Protein AF-A0A2M7J6D5-F1 (afdb_monomer)

Radius of gyration: 14.15 Å; Cα contacts (8 Å, |Δi|>4): 115; chains: 1; bounding box: 37×24×36 Å

Mean predicted aligned error: 3.39 Å

Structure (mmCIF, N/CA/C/O backbone):
data_AF-A0A2M7J6D5-F1
#
_entry.id   AF-A0A2M7J6D5-F1
#
loop_
_atom_site.group_PDB
_atom_site.id
_atom_site.type_symbol
_atom_site.label_atom_id
_atom_site.label_alt_id
_atom_site.label_comp_id
_atom_site.label_asym_id
_atom_site.label_entity_id
_ato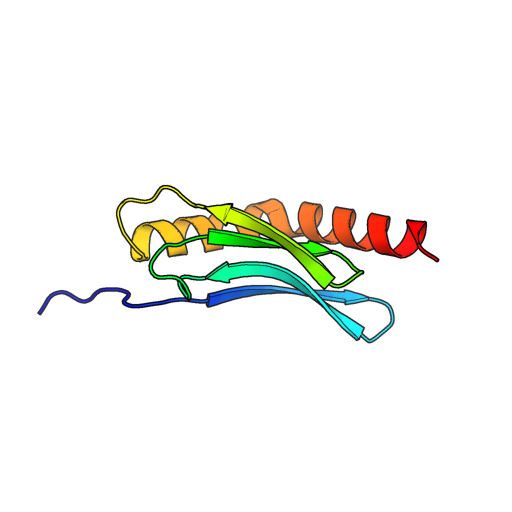m_site.label_seq_id
_atom_site.pdbx_PDB_ins_code
_atom_site.Cartn_x
_atom_site.Cartn_y
_atom_site.Cartn_z
_atom_site.occupancy
_atom_site.B_iso_or_equiv
_atom_site.auth_seq_id
_atom_site.auth_comp_id
_atom_site.auth_asym_id
_atom_site.auth_atom_id
_atom_site.pdbx_PDB_model_num
ATOM 1 N N . MET A 1 1 ? -22.036 15.299 17.193 1.00 55.84 1 MET A N 1
ATOM 2 C CA . MET A 1 1 ? -21.620 14.258 16.230 1.00 55.84 1 MET A CA 1
ATOM 3 C C . MET A 1 1 ? -20.117 14.124 16.330 1.00 55.84 1 MET A C 1
ATOM 5 O O . MET A 1 1 ? -19.456 15.148 16.454 1.00 55.84 1 MET A O 1
ATOM 9 N N . LYS A 1 2 ? -19.596 12.898 16.354 1.00 72.31 2 LYS A N 1
ATOM 10 C CA . LYS A 1 2 ? -18.157 12.639 16.273 1.00 72.31 2 LYS A CA 1
ATOM 11 C C . LYS A 1 2 ? -17.840 12.418 14.791 1.00 72.31 2 LYS A C 1
ATOM 13 O O . LYS A 1 2 ? -18.590 11.702 14.137 1.00 72.31 2 LYS A O 1
ATOM 18 N N . THR A 1 3 ? -16.822 13.085 14.261 1.00 85.25 3 THR A N 1
ATOM 19 C CA . THR A 1 3 ? -16.369 12.858 12.882 1.00 85.25 3 THR A CA 1
ATOM 20 C C . THR A 1 3 ? -15.512 11.602 12.864 1.00 85.25 3 THR A C 1
ATOM 22 O O . THR A 1 3 ? -14.626 11.466 13.706 1.00 85.25 3 THR A O 1
ATOM 25 N N . GLU A 1 4 ? -15.777 10.698 11.928 1.00 91.19 4 GLU A N 1
ATOM 26 C CA . GLU A 1 4 ? -15.040 9.446 11.773 1.00 91.19 4 GLU A CA 1
ATOM 27 C C . GLU A 1 4 ? -14.707 9.194 10.301 1.00 91.19 4 GLU A C 1
ATOM 29 O O . GLU A 1 4 ? -15.442 9.607 9.400 1.00 91.19 4 GLU A O 1
ATOM 34 N N . ILE A 1 5 ? -13.579 8.527 10.062 1.00 94.06 5 ILE A N 1
ATOM 35 C CA . ILE A 1 5 ? -13.215 8.035 8.735 1.00 94.06 5 ILE A CA 1
ATOM 36 C C . ILE A 1 5 ? -13.964 6.723 8.512 1.00 94.06 5 ILE A C 1
ATOM 38 O O . ILE A 1 5 ? -13.733 5.752 9.224 1.00 94.06 5 ILE A O 1
ATOM 42 N N . ILE A 1 6 ? -14.855 6.695 7.521 1.00 94.38 6 ILE A N 1
ATOM 43 C CA . ILE A 1 6 ? -15.667 5.507 7.196 1.00 94.38 6 ILE A CA 1
ATOM 44 C C . ILE A 1 6 ? -15.024 4.605 6.137 1.00 94.38 6 ILE A C 1
ATOM 46 O O . ILE A 1 6 ? -15.378 3.4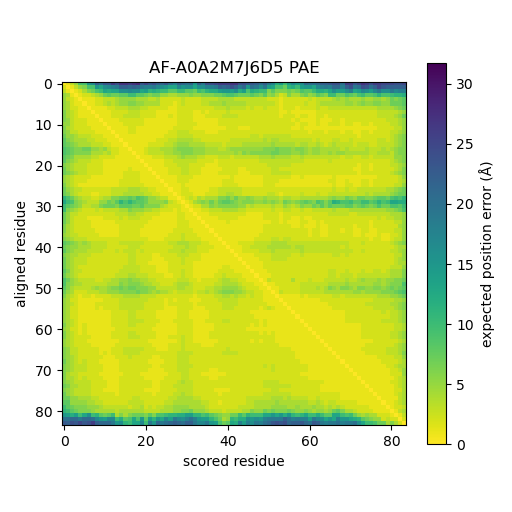37 6.029 1.00 94.38 6 ILE A O 1
ATOM 50 N N . GLN A 1 7 ? -14.104 5.151 5.342 1.00 95.62 7 GLN A N 1
ATOM 51 C CA . GLN A 1 7 ? -13.301 4.441 4.347 1.00 95.62 7 GLN A CA 1
ATOM 52 C C . GLN A 1 7 ? -12.154 5.342 3.885 1.00 95.62 7 GLN A C 1
ATOM 54 O O . GLN A 1 7 ? -12.284 6.569 3.931 1.00 95.62 7 GLN A O 1
ATOM 59 N N . PHE A 1 8 ? -11.070 4.752 3.388 1.00 97.00 8 PHE A N 1
ATOM 60 C CA . PHE A 1 8 ? -10.021 5.499 2.697 1.00 97.00 8 PHE A CA 1
ATOM 61 C C . PHE A 1 8 ? -9.328 4.648 1.630 1.00 97.00 8 PHE A C 1
ATOM 63 O O . PHE A 1 8 ? -9.433 3.422 1.620 1.00 97.00 8 PHE A O 1
ATOM 70 N N . SER A 1 9 ? -8.621 5.334 0.733 1.00 97.56 9 SER A N 1
ATOM 71 C CA . SER A 1 9 ? -7.670 4.752 -0.208 1.00 97.56 9 SER A CA 1
ATOM 72 C C . SER A 1 9 ? -6.522 5.740 -0.391 1.00 97.56 9 SER A C 1
ATOM 74 O O . SER A 1 9 ? -6.761 6.903 -0.713 1.00 97.56 9 SER A O 1
ATOM 76 N N . LEU A 1 10 ? -5.290 5.284 -0.200 1.00 98.12 10 LEU A N 1
ATOM 77 C CA . LEU A 1 10 ? -4.068 6.060 -0.378 1.00 98.12 10 LEU A CA 1
ATOM 78 C C . LEU A 1 10 ? -3.078 5.235 -1.201 1.00 98.12 10 LEU A C 1
ATOM 80 O O . LEU A 1 10 ? -2.825 4.079 -0.876 1.00 98.12 10 LEU A O 1
ATOM 84 N N . GLN A 1 11 ? -2.533 5.803 -2.275 1.00 98.50 11 GLN A N 1
ATOM 85 C CA . GLN A 1 11 ? -1.718 5.059 -3.236 1.00 98.50 11 GLN A CA 1
ATOM 86 C C . GLN A 1 11 ? -0.447 5.822 -3.601 1.00 98.50 11 GLN A C 1
ATOM 88 O O . GLN A 1 11 ? -0.486 7.022 -3.870 1.00 98.50 11 GLN A O 1
ATOM 93 N N . LEU A 1 12 ? 0.671 5.098 -3.646 1.00 98.44 12 LEU A N 1
ATOM 94 C CA . LEU A 1 12 ? 1.905 5.540 -4.276 1.00 98.44 12 LEU A CA 1
ATOM 95 C C . LEU A 1 12 ? 1.912 5.077 -5.732 1.00 98.44 12 LEU A C 1
ATOM 97 O O . LEU A 1 12 ? 1.918 3.876 -6.013 1.00 98.44 12 LEU A O 1
ATOM 101 N N . GLU A 1 13 ? 1.970 6.044 -6.641 1.00 97.88 13 GLU A N 1
ATOM 102 C CA . GLU A 1 13 ? 2.206 5.809 -8.061 1.00 97.88 13 GLU A CA 1
ATOM 103 C C . GLU A 1 13 ? 3.577 6.340 -8.466 1.00 97.88 13 GLU A C 1
ATOM 105 O O . GLU A 1 13 ? 4.037 7.376 -7.978 1.00 97.88 13 GLU A O 1
ATOM 110 N N . ILE A 1 14 ? 4.228 5.637 -9.386 1.00 96.50 14 ILE A N 1
ATOM 111 C CA . ILE A 1 14 ? 5.511 6.049 -9.948 1.00 96.50 14 ILE A CA 1
ATOM 112 C C . ILE A 1 14 ? 5.403 6.134 -11.465 1.00 96.50 14 ILE A C 1
ATOM 114 O O . ILE A 1 14 ? 4.668 5.374 -12.093 1.00 96.50 14 ILE A O 1
ATOM 118 N N . ILE A 1 15 ? 6.177 7.039 -12.058 1.00 94.88 15 ILE A N 1
ATOM 119 C CA . ILE A 1 15 ? 6.333 7.119 -13.507 1.00 94.88 15 ILE A CA 1
ATOM 120 C C . ILE A 1 15 ? 7.635 6.431 -13.922 1.00 94.88 15 ILE A C 1
ATOM 122 O O . ILE A 1 15 ? 8.717 6.777 -13.443 1.00 94.88 15 ILE A O 1
ATOM 126 N N . HIS A 1 16 ? 7.534 5.456 -14.822 1.00 90.12 16 HIS A N 1
ATOM 127 C CA . HIS A 1 16 ? 8.672 4.749 -15.406 1.00 90.12 16 HIS A CA 1
ATOM 128 C C . HIS A 1 16 ? 8.408 4.503 -16.897 1.00 90.12 16 HIS A C 1
ATOM 130 O O . HIS A 1 16 ? 7.310 4.100 -17.269 1.00 90.12 16 HIS A O 1
ATOM 136 N N . MET A 1 17 ? 9.380 4.813 -17.765 1.00 90.06 17 MET A N 1
ATOM 137 C CA . MET A 1 17 ? 9.235 4.730 -19.233 1.00 90.06 17 MET A CA 1
ATOM 138 C C . MET A 1 17 ? 7.930 5.360 -19.767 1.00 90.06 17 MET A C 1
ATOM 140 O O . MET A 1 17 ? 7.237 4.790 -20.606 1.00 90.06 17 MET A O 1
ATOM 144 N N . SER A 1 18 ? 7.575 6.545 -19.257 1.00 93.56 18 SER A N 1
ATOM 145 C CA . SER A 1 18 ? 6.351 7.284 -19.623 1.00 93.56 18 SER A CA 1
ATOM 146 C C . SER A 1 18 ? 5.025 6.584 -19.284 1.00 93.56 18 SER A C 1
ATOM 148 O O . SER A 1 18 ? 3.975 7.010 -19.766 1.00 93.56 18 SER A O 1
ATOM 150 N N . LYS A 1 19 ? 5.042 5.552 -18.434 1.00 93.00 19 LYS A N 1
ATOM 151 C CA . LYS A 1 19 ? 3.848 4.881 -17.910 1.00 93.00 19 LYS A CA 1
ATOM 152 C C . LYS A 1 19 ? 3.767 5.038 -16.391 1.00 93.00 19 LYS A C 1
ATOM 154 O O . LYS A 1 19 ? 4.782 4.990 -15.699 1.00 93.00 19 LYS A O 1
ATOM 159 N N . TRP A 1 20 ? 2.550 5.253 -15.895 1.00 95.81 20 TRP A N 1
ATOM 160 C CA . TRP A 1 20 ? 2.248 5.256 -14.466 1.00 95.81 20 TRP A CA 1
ATOM 161 C C . TRP A 1 20 ? 2.020 3.832 -13.976 1.00 95.81 20 TRP A C 1
ATOM 163 O O . TRP A 1 20 ? 1.316 3.053 -14.624 1.00 95.81 20 TRP A O 1
ATOM 173 N N . TYR A 1 21 ? 2.612 3.519 -12.832 1.00 96.50 21 TYR A N 1
ATOM 174 C CA . TYR A 1 21 ? 2.474 2.238 -12.162 1.00 96.50 21 TYR A CA 1
ATOM 175 C C . TYR A 1 21 ? 2.057 2.461 -10.711 1.00 96.50 21 TYR A C 1
ATOM 177 O O . TYR A 1 21 ? 2.722 3.235 -10.013 1.00 96.50 21 TYR A O 1
ATOM 185 N N . PRO A 1 22 ? 0.988 1.802 -10.237 1.00 97.62 22 PRO A N 1
ATOM 186 C CA . PRO A 1 22 ? 0.720 1.718 -8.813 1.00 97.62 22 PRO A CA 1
ATOM 187 C C . PRO A 1 22 ? 1.736 0.760 -8.180 1.00 97.62 22 PRO A C 1
ATOM 189 O O . PRO A 1 22 ? 2.010 -0.298 -8.737 1.00 97.62 22 PRO A O 1
ATOM 192 N N . VAL A 1 23 ? 2.309 1.142 -7.039 1.00 97.88 23 VAL A N 1
ATOM 193 C CA . VAL A 1 23 ? 3.376 0.359 -6.382 1.00 97.88 23 VAL A CA 1
ATOM 194 C C . VAL A 1 23 ? 2.952 -0.112 -5.000 1.00 97.88 23 VAL A C 1
ATOM 196 O O . VAL A 1 23 ? 3.170 -1.260 -4.628 1.00 97.88 23 VAL A O 1
ATOM 199 N N . VAL A 1 24 ? 2.319 0.774 -4.231 1.00 98.44 24 VAL A N 1
ATOM 200 C CA . VAL A 1 24 ? 1.754 0.445 -2.920 1.00 98.44 24 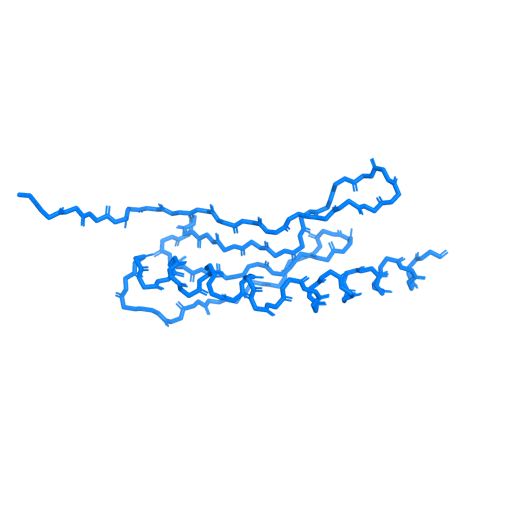VAL A CA 1
ATOM 201 C C . VAL A 1 24 ? 0.416 1.142 -2.777 1.00 98.44 24 VAL A C 1
ATOM 203 O O . VAL A 1 24 ? 0.318 2.342 -3.045 1.00 98.44 24 VAL A O 1
ATOM 206 N N . ARG A 1 25 ? -0.601 0.414 -2.320 1.00 98.56 25 ARG A N 1
ATOM 207 C CA . ARG A 1 25 ? -1.909 0.966 -1.968 1.00 98.56 25 ARG A CA 1
ATOM 208 C C . ARG A 1 25 ? -2.289 0.566 -0.553 1.00 98.56 25 ARG A C 1
ATOM 210 O O . ARG A 1 25 ? -2.110 -0.573 -0.151 1.00 98.56 25 ARG A O 1
ATOM 217 N N . TYR A 1 26 ? -2.853 1.509 0.178 1.00 98.44 26 TYR A N 1
ATOM 218 C CA . TYR A 1 26 ? -3.528 1.291 1.443 1.00 98.44 26 TYR A CA 1
ATOM 219 C C . TYR A 1 26 ? -5.011 1.573 1.262 1.00 98.44 26 TYR A C 1
ATOM 221 O O . TYR A 1 26 ? -5.354 2.672 0.829 1.00 98.44 26 TYR A O 1
ATOM 229 N N . ASP A 1 27 ? -5.891 0.635 1.600 1.00 97.38 27 ASP A N 1
ATOM 230 C CA . ASP A 1 27 ? -7.334 0.873 1.531 1.00 97.38 27 ASP A CA 1
ATOM 231 C C . ASP A 1 27 ? -8.145 0.022 2.522 1.00 97.38 27 ASP A C 1
ATOM 233 O O . ASP A 1 27 ? -7.608 -0.802 3.268 1.00 97.38 27 ASP A O 1
ATOM 237 N N . THR A 1 28 ? -9.456 0.277 2.559 1.00 96.31 28 THR A N 1
ATOM 238 C CA . THR A 1 28 ? -10.428 -0.392 3.438 1.00 96.31 28 THR A CA 1
ATOM 239 C C . THR A 1 28 ? -11.534 -1.126 2.673 1.00 96.31 28 THR A C 1
ATOM 241 O O . THR A 1 28 ? -12.604 -1.379 3.232 1.00 96.31 28 THR A O 1
ATOM 244 N N . ALA A 1 29 ? -11.330 -1.463 1.394 1.00 88.81 29 ALA A N 1
ATOM 245 C CA . ALA A 1 29 ? -12.383 -1.978 0.508 1.00 88.81 29 ALA A CA 1
ATOM 246 C C . ALA A 1 29 ? -13.023 -3.298 0.987 1.00 88.81 29 ALA A C 1
ATOM 248 O O . ALA A 1 29 ? -14.136 -3.633 0.583 1.00 88.81 29 ALA A O 1
ATOM 249 N N . HIS A 1 30 ? -12.350 -4.039 1.873 1.00 82.81 30 HIS A N 1
ATOM 250 C CA . HIS A 1 30 ? -12.810 -5.325 2.409 1.00 82.81 30 HIS A CA 1
ATOM 251 C C . HIS A 1 30 ? -13.256 -5.268 3.879 1.00 82.81 30 HIS A C 1
ATOM 253 O O . HIS A 1 30 ? -13.319 -6.300 4.543 1.00 82.81 30 HIS A O 1
ATOM 259 N N . GLY A 1 31 ? -13.561 -4.077 4.404 1.00 88.38 31 GLY A N 1
ATOM 260 C CA . GLY A 1 31 ? -14.017 -3.908 5.790 1.00 88.38 31 GLY A CA 1
ATOM 261 C C . GLY A 1 31 ? -12.902 -3.991 6.840 1.00 88.38 31 GLY A C 1
ATOM 262 O O . GLY A 1 31 ? -13.190 -4.014 8.033 1.00 88.38 31 GLY A O 1
ATOM 263 N N . PHE A 1 32 ? -11.642 -4.028 6.403 1.00 92.38 32 PHE A N 1
ATOM 264 C CA . PHE A 1 32 ? -10.455 -3.856 7.235 1.00 92.38 32 PHE A CA 1
ATOM 265 C C . PHE A 1 32 ? -9.361 -3.138 6.439 1.00 92.38 32 PHE A C 1
ATOM 267 O O . PHE A 1 32 ? -9.291 -3.258 5.210 1.00 92.38 32 PHE A O 1
ATOM 274 N N . ALA A 1 33 ? -8.508 -2.394 7.144 1.00 96.81 33 ALA A N 1
ATOM 275 C CA . ALA A 1 33 ? -7.369 -1.718 6.541 1.00 96.81 33 ALA A CA 1
ATOM 276 C C . ALA A 1 33 ? -6.289 -2.728 6.136 1.00 96.81 33 ALA A C 1
ATOM 278 O O . ALA A 1 33 ? -5.945 -3.637 6.895 1.00 96.81 33 ALA A O 1
ATOM 279 N N . HIS A 1 34 ? -5.734 -2.564 4.943 1.00 97.75 34 HIS A N 1
ATOM 280 C CA . HIS A 1 34 ? -4.648 -3.401 4.448 1.00 97.75 34 HIS A CA 1
ATOM 281 C C . HIS A 1 34 ? -3.729 -2.621 3.513 1.00 97.75 34 HIS A C 1
ATOM 283 O O . HIS A 1 34 ? -4.104 -1.572 2.994 1.00 97.75 34 HIS A O 1
ATOM 289 N N . ARG A 1 35 ? -2.523 -3.154 3.323 1.00 98.12 35 ARG A N 1
ATOM 290 C CA . ARG A 1 35 ? -1.529 -2.703 2.355 1.00 98.12 35 ARG A CA 1
ATOM 291 C C . ARG A 1 35 ? -1.428 -3.722 1.230 1.00 98.12 35 ARG A C 1
ATOM 293 O O . ARG A 1 35 ? -1.105 -4.875 1.488 1.00 98.12 35 ARG A O 1
ATOM 300 N N . ASP A 1 36 ? -1.643 -3.276 0.010 1.00 98.25 36 ASP A N 1
ATOM 301 C CA . ASP A 1 36 ? -1.356 -3.999 -1.219 1.00 98.25 36 ASP A CA 1
ATOM 302 C C . ASP A 1 36 ? 0.016 -3.531 -1.740 1.00 98.25 36 ASP A C 1
ATOM 304 O O . ASP A 1 36 ? 0.192 -2.345 -2.029 1.00 98.25 36 ASP A O 1
ATOM 308 N N . ILE A 1 37 ? 0.990 -4.439 -1.847 1.00 98.19 37 ILE A N 1
ATOM 309 C CA . ILE A 1 37 ? 2.225 -4.225 -2.622 1.00 98.19 37 ILE A CA 1
ATOM 310 C C . ILE A 1 37 ? 1.959 -4.767 -4.025 1.00 98.19 37 ILE A C 1
ATOM 312 O O . ILE A 1 37 ? 1.541 -5.913 -4.166 1.00 98.19 37 ILE A O 1
ATOM 316 N N . ILE A 1 38 ? 2.130 -3.927 -5.043 1.00 98.12 38 ILE A N 1
ATOM 317 C CA . ILE A 1 38 ? 1.734 -4.223 -6.421 1.00 98.12 38 ILE A CA 1
ATOM 318 C C . ILE A 1 38 ? 2.998 -4.391 -7.259 1.00 98.12 38 ILE A C 1
ATOM 320 O O . ILE A 1 38 ? 3.787 -3.454 -7.390 1.00 98.12 38 ILE A O 1
ATOM 324 N N . HIS A 1 39 ? 3.169 -5.578 -7.831 1.00 96.25 39 HIS A N 1
ATOM 325 C CA . HIS A 1 39 ? 4.318 -5.924 -8.664 1.00 96.25 39 HIS A CA 1
ATOM 326 C C . HIS A 1 39 ? 4.082 -5.550 -10.132 1.00 96.25 39 HIS A C 1
ATOM 328 O O . HIS A 1 39 ? 2.953 -5.301 -10.565 1.00 96.25 39 HIS A O 1
ATOM 334 N N . GLN A 1 40 ? 5.151 -5.531 -10.931 1.00 93.69 40 GLN A N 1
ATOM 335 C CA . GLN A 1 40 ? 5.086 -5.198 -12.363 1.00 93.69 40 GLN A CA 1
ATOM 336 C C . GLN A 1 40 ? 4.101 -6.083 -13.150 1.00 93.69 40 GLN A C 1
ATOM 338 O O . GLN A 1 40 ? 3.429 -5.604 -14.068 1.00 93.69 40 GLN A O 1
ATOM 343 N N . ASP A 1 41 ? 4.007 -7.367 -12.803 1.00 93.75 41 ASP A N 1
ATOM 344 C CA . ASP A 1 41 ? 3.105 -8.333 -13.438 1.00 93.75 41 ASP A CA 1
ATOM 345 C C . ASP A 1 41 ? 1.634 -8.179 -12.994 1.00 93.75 41 ASP A C 1
ATOM 347 O O . ASP A 1 41 ? 0.752 -8.882 -13.492 1.00 93.75 41 ASP A O 1
ATOM 351 N N . ASN A 1 42 ? 1.349 -7.192 -12.137 1.00 94.31 42 ASN A N 1
ATOM 352 C CA . ASN A 1 42 ? 0.077 -6.920 -11.466 1.00 94.31 42 ASN A CA 1
ATOM 353 C C . ASN A 1 42 ? -0.323 -7.958 -10.408 1.00 94.31 42 ASN A C 1
ATOM 355 O O . ASN A 1 42 ? -1.468 -7.931 -9.944 1.00 94.31 42 ASN A O 1
ATOM 359 N N . SER A 1 43 ? 0.579 -8.858 -10.007 1.00 97.19 43 SER A N 1
ATOM 360 C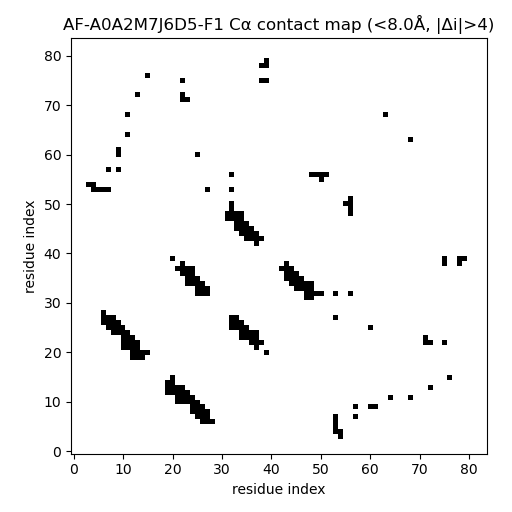 CA . SER A 1 43 ? 0.382 -9.628 -8.781 1.00 97.19 43 SER A CA 1
ATOM 361 C C . SER A 1 43 ? 0.414 -8.696 -7.564 1.00 97.19 43 SER A C 1
ATOM 363 O O . SER A 1 43 ? 1.001 -7.609 -7.597 1.00 97.19 43 SER A O 1
ATOM 365 N N . VAL A 1 44 ? -0.307 -9.086 -6.509 1.00 97.62 44 VAL A N 1
ATOM 366 C CA . VAL A 1 44 ? -0.513 -8.248 -5.325 1.00 97.62 44 VAL A CA 1
ATOM 367 C C . VAL A 1 44 ? -0.266 -9.045 -4.056 1.00 97.62 44 VAL A C 1
ATOM 369 O O . VAL A 1 44 ? -0.999 -9.993 -3.763 1.00 97.62 44 VAL A O 1
ATOM 372 N N . ASP A 1 45 ? 0.688 -8.577 -3.261 1.00 97.56 45 ASP A N 1
ATOM 373 C CA . ASP A 1 45 ? 0.892 -9.026 -1.890 1.00 97.56 45 ASP A CA 1
ATOM 374 C C . ASP A 1 45 ? 0.018 -8.192 -0.945 1.00 97.56 45 ASP A C 1
ATOM 376 O O . ASP A 1 45 ? 0.295 -7.023 -0.661 1.00 97.56 45 ASP A O 1
ATOM 380 N N . LYS A 1 46 ? -1.063 -8.807 -0.451 1.00 97.31 46 LYS A N 1
ATOM 381 C CA . LYS A 1 46 ? -2.028 -8.179 0.462 1.00 97.31 46 LYS A CA 1
ATOM 382 C C . LYS A 1 46 ? -1.665 -8.444 1.917 1.00 97.31 46 LYS A C 1
ATOM 384 O O . LYS A 1 46 ? -1.681 -9.584 2.379 1.00 97.31 46 LYS A O 1
ATOM 389 N N . ILE A 1 47 ? -1.408 -7.378 2.663 1.00 96.94 47 ILE A N 1
ATOM 390 C CA . ILE A 1 47 ? -0.940 -7.422 4.049 1.00 96.94 47 ILE A CA 1
ATOM 391 C C . ILE A 1 47 ? -1.961 -6.701 4.940 1.00 96.94 47 ILE A C 1
ATOM 393 O O . ILE A 1 47 ? -2.094 -5.479 4.845 1.00 96.94 47 ILE A O 1
ATOM 397 N N . PRO A 1 48 ? -2.695 -7.412 5.815 1.00 96.06 48 PRO A N 1
ATOM 398 C CA . PRO A 1 48 ? -3.596 -6.783 6.778 1.00 96.06 48 PRO A CA 1
ATOM 399 C C . PRO A 1 48 ? -2.855 -5.834 7.727 1.00 96.06 48 PRO A C 1
ATOM 401 O O . PRO A 1 48 ? -1.729 -6.116 8.140 1.00 96.06 48 PRO A O 1
ATOM 404 N N . ILE A 1 49 ? -3.504 -4.736 8.110 1.00 95.25 49 ILE A N 1
ATOM 405 C CA . ILE A 1 49 ? -2.971 -3.772 9.076 1.00 95.25 49 ILE A CA 1
ATOM 406 C C . ILE A 1 49 ? -3.761 -3.894 10.373 1.00 95.25 49 ILE A C 1
ATOM 408 O O . ILE A 1 49 ? -4.989 -3.811 10.382 1.00 95.25 49 ILE A O 1
ATOM 412 N N . PHE A 1 50 ? -3.043 -4.076 11.478 1.00 92.38 50 PHE A N 1
ATOM 413 C CA . PHE A 1 50 ? -3.624 -4.055 12.813 1.00 92.38 50 PHE A CA 1
ATOM 414 C C . PHE A 1 50 ? -3.605 -2.619 13.340 1.00 92.38 50 PHE A C 1
ATOM 416 O O . PHE A 1 50 ? -2.546 -2.090 13.665 1.00 92.38 50 PHE A O 1
ATOM 423 N N . CYS A 1 51 ? -4.778 -2.003 13.404 1.00 92.88 51 CYS A N 1
ATOM 424 C CA . CYS A 1 51 ? -4.995 -0.620 13.823 1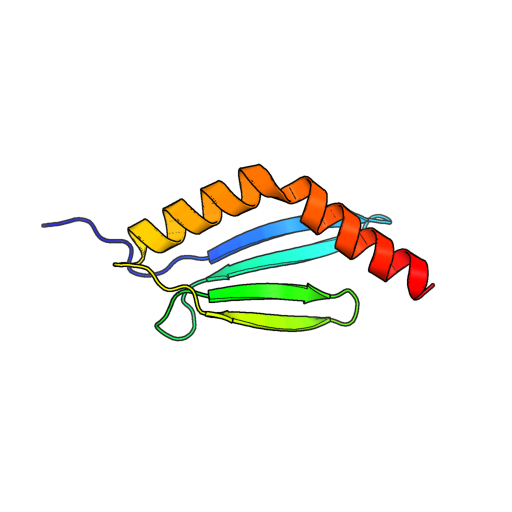.00 92.88 51 CYS A CA 1
ATOM 425 C C . CYS A 1 51 ? -6.225 -0.535 14.733 1.00 92.88 51 CYS A C 1
ATOM 427 O O . CYS A 1 51 ? -7.086 -1.418 14.708 1.00 92.88 51 CYS A O 1
ATOM 429 N N . LEU A 1 52 ? -6.327 0.536 15.517 1.00 93.12 52 LEU A N 1
ATOM 430 C CA . LEU A 1 52 ? -7.478 0.757 16.400 1.00 93.12 52 LEU A CA 1
ATOM 431 C C . LEU A 1 52 ? -8.748 1.118 15.618 1.00 93.12 52 LEU A C 1
ATOM 433 O O . LEU A 1 52 ? -9.830 0.622 15.926 1.00 93.12 52 LEU A O 1
ATOM 437 N N . ASP A 1 53 ? -8.606 1.978 14.613 1.00 94.62 53 ASP A N 1
ATOM 438 C CA . ASP A 1 53 ? -9.672 2.426 13.722 1.00 94.62 53 ASP A CA 1
ATOM 439 C C . ASP A 1 53 ? -9.092 2.887 12.369 1.00 94.62 53 ASP A C 1
ATOM 441 O O . ASP A 1 53 ? -7.887 2.802 12.117 1.00 94.62 53 ASP A O 1
ATOM 445 N N . TYR A 1 54 ? -9.947 3.362 11.460 1.00 96.38 54 TYR A N 1
ATOM 446 C CA . TYR A 1 54 ? -9.504 3.825 10.142 1.00 96.38 54 TYR A CA 1
ATOM 447 C C . TYR A 1 54 ? -8.727 5.145 10.173 1.00 96.38 54 TYR A C 1
ATOM 449 O O . TYR A 1 54 ? -7.983 5.413 9.233 1.00 96.38 54 TYR A O 1
ATOM 457 N N . ALA A 1 55 ? -8.862 5.962 11.221 1.00 95.75 55 ALA A N 1
ATOM 458 C CA . ALA A 1 55 ? -8.059 7.174 11.355 1.00 95.75 55 ALA A CA 1
ATOM 459 C C . ALA A 1 55 ? -6.613 6.823 11.740 1.00 95.75 55 ALA A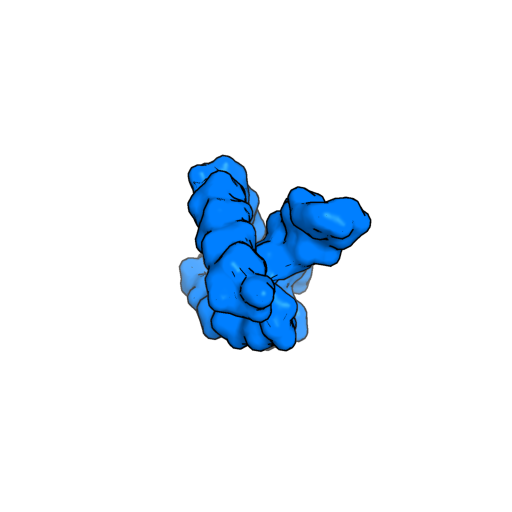 C 1
ATOM 461 O O . ALA A 1 55 ? -5.671 7.377 11.171 1.00 95.75 55 ALA A O 1
ATOM 462 N N . ASP A 1 56 ? -6.440 5.856 12.641 1.00 96.62 56 ASP A N 1
ATOM 463 C CA . ASP A 1 56 ? -5.146 5.265 12.990 1.00 96.62 56 ASP A CA 1
ATOM 464 C C . ASP A 1 56 ? -4.499 4.596 11.764 1.00 96.62 56 ASP A C 1
ATOM 466 O O . ASP A 1 56 ? -3.354 4.886 11.416 1.00 96.62 56 ASP A O 1
ATOM 470 N N . ALA A 1 57 ? -5.270 3.800 11.015 1.00 97.31 57 ALA A N 1
ATOM 471 C CA . ALA A 1 57 ? -4.798 3.174 9.778 1.00 97.31 57 ALA A CA 1
ATOM 472 C C . ALA A 1 57 ? -4.360 4.183 8.706 1.00 97.31 57 ALA A C 1
ATOM 474 O O . ALA A 1 57 ? -3.327 3.988 8.067 1.00 97.31 57 ALA A O 1
ATOM 475 N N . LEU A 1 58 ? -5.132 5.256 8.501 1.00 97.56 58 LEU A N 1
ATOM 476 C CA . LEU A 1 58 ? -4.798 6.310 7.542 1.00 97.56 58 LEU A CA 1
ATOM 477 C C . LEU A 1 58 ? -3.528 7.058 7.964 1.00 97.56 58 LEU A C 1
ATOM 479 O O . LEU A 1 58 ? -2.658 7.305 7.133 1.00 97.56 58 LEU A O 1
ATOM 483 N N . THR A 1 59 ? -3.396 7.359 9.258 1.00 97.62 59 THR A N 1
ATOM 484 C CA . THR A 1 59 ? -2.194 7.996 9.816 1.00 97.62 59 THR A CA 1
ATOM 485 C C . THR A 1 59 ? -0.961 7.116 9.600 1.00 97.62 59 THR A C 1
ATOM 487 O O . THR A 1 59 ? 0.088 7.604 9.1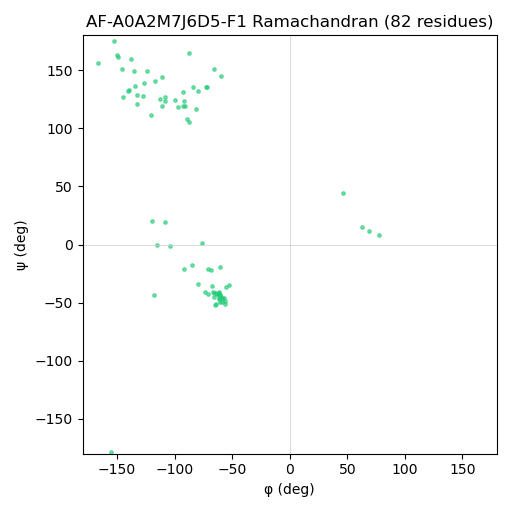78 1.00 97.62 59 THR A O 1
ATOM 490 N N . PHE A 1 60 ? -1.088 5.806 9.833 1.00 97.88 60 PHE A N 1
ATOM 491 C CA . PHE A 1 60 ? -0.030 4.841 9.546 1.00 97.88 60 PHE A CA 1
ATOM 492 C C . PHE A 1 60 ? 0.321 4.795 8.053 1.00 97.88 60 PHE A C 1
ATOM 494 O O . PHE A 1 60 ? 1.500 4.840 7.703 1.00 97.88 60 PHE A O 1
ATOM 501 N N . ALA A 1 61 ? -0.686 4.738 7.177 1.00 98.31 61 ALA A N 1
ATOM 502 C CA . ALA A 1 61 ? -0.499 4.698 5.730 1.00 98.31 61 ALA A CA 1
ATOM 503 C C . ALA A 1 61 ? 0.262 5.930 5.210 1.00 98.31 61 ALA A C 1
ATOM 505 O O . ALA A 1 61 ? 1.215 5.782 4.446 1.00 98.31 61 ALA A O 1
ATOM 506 N N . GLU A 1 62 ? -0.109 7.139 5.649 1.00 98.50 62 GLU A N 1
ATOM 507 C CA . GLU A 1 62 ? 0.618 8.366 5.296 1.00 98.50 62 GLU A CA 1
ATOM 508 C C . GLU A 1 62 ? 2.070 8.324 5.778 1.00 98.50 62 GLU A C 1
ATOM 510 O O . GLU A 1 62 ? 2.989 8.584 4.997 1.00 98.50 62 GLU A O 1
ATOM 515 N N . ALA A 1 63 ? 2.289 7.978 7.050 1.00 98.44 63 ALA A N 1
ATOM 516 C CA . ALA A 1 63 ? 3.623 7.944 7.640 1.00 98.44 63 ALA A CA 1
ATOM 517 C C . ALA A 1 63 ? 4.544 6.940 6.931 1.00 98.44 63 ALA A C 1
ATOM 519 O O . ALA A 1 63 ? 5.712 7.251 6.675 1.00 98.44 63 ALA A O 1
ATOM 520 N N . ASP A 1 64 ? 4.022 5.760 6.588 1.00 98.50 64 AS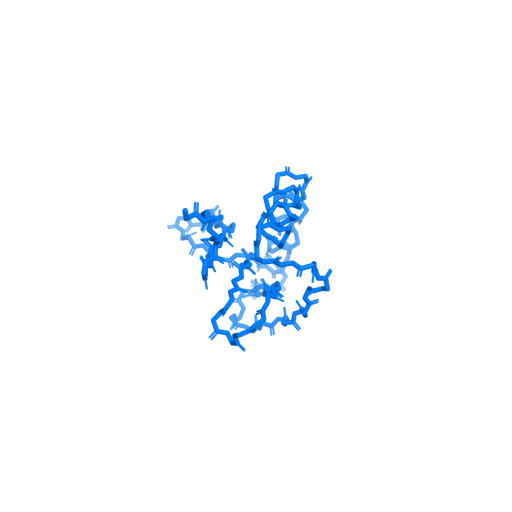P A N 1
ATOM 521 C CA . ASP A 1 64 ? 4.758 4.737 5.854 1.00 98.50 64 ASP A CA 1
ATOM 522 C C . ASP A 1 64 ? 5.109 5.207 4.441 1.00 98.50 64 ASP A C 1
ATOM 524 O O . ASP A 1 64 ? 6.286 5.200 4.082 1.00 98.50 64 ASP A O 1
ATOM 528 N N . LEU A 1 65 ? 4.139 5.695 3.659 1.00 98.31 65 LEU A N 1
ATOM 529 C CA . LEU A 1 65 ? 4.415 6.152 2.296 1.00 98.31 65 LEU A CA 1
ATOM 530 C C . LEU A 1 65 ? 5.415 7.314 2.281 1.00 98.31 65 LEU A C 1
ATOM 532 O O . LEU A 1 65 ? 6.362 7.293 1.497 1.00 98.31 65 LEU A O 1
ATOM 536 N N . ILE A 1 66 ? 5.276 8.299 3.174 1.00 98.19 66 ILE A N 1
ATOM 537 C CA . ILE A 1 66 ? 6.213 9.432 3.263 1.00 98.19 66 ILE A CA 1
ATOM 538 C C . ILE A 1 66 ? 7.629 8.957 3.608 1.00 98.19 66 ILE A C 1
ATOM 540 O O . ILE A 1 66 ? 8.604 9.458 3.041 1.00 98.19 66 ILE A O 1
ATOM 544 N N . SER A 1 67 ? 7.754 7.991 4.517 1.00 98.50 67 SER A N 1
ATOM 545 C CA . SER A 1 67 ? 9.055 7.515 4.998 1.00 98.50 67 SER A CA 1
ATOM 546 C C . SER A 1 67 ? 9.719 6.537 4.025 1.00 98.50 67 SER A C 1
ATOM 548 O O . SER A 1 67 ? 10.941 6.552 3.872 1.00 98.50 67 SER A O 1
ATOM 550 N N . ASN A 1 68 ? 8.922 5.721 3.329 1.00 98.38 68 ASN A N 1
ATOM 551 C CA . ASN A 1 68 ? 9.388 4.548 2.591 1.00 98.38 68 ASN A CA 1
ATOM 552 C C . ASN A 1 68 ? 9.203 4.636 1.065 1.00 98.38 68 ASN A C 1
ATOM 554 O O . ASN A 1 68 ? 9.645 3.727 0.362 1.00 98.38 68 ASN A O 1
ATOM 558 N N . TRP A 1 69 ? 8.643 5.718 0.497 1.00 98.06 69 TRP A N 1
ATOM 559 C CA . TRP A 1 69 ? 8.374 5.804 -0.956 1.00 98.06 69 TRP A CA 1
ATOM 560 C C . TRP A 1 69 ? 9.588 5.511 -1.847 1.00 98.06 69 TRP A C 1
ATOM 562 O O . TRP A 1 69 ? 9.441 4.938 -2.926 1.00 98.06 69 TRP A O 1
ATOM 572 N N . ARG A 1 70 ? 10.801 5.895 -1.420 1.00 98.19 70 ARG A N 1
ATOM 573 C CA . ARG A 1 70 ? 12.030 5.629 -2.187 1.00 98.19 70 ARG A CA 1
ATOM 574 C C . ARG A 1 70 ? 12.338 4.141 -2.256 1.00 98.19 70 ARG A C 1
ATOM 576 O O . ARG A 1 70 ? 12.744 3.677 -3.315 1.00 98.19 70 ARG A O 1
ATOM 583 N N . LEU A 1 71 ? 12.144 3.424 -1.150 1.00 98.12 71 LEU A N 1
ATOM 584 C CA . LEU A 1 71 ? 12.350 1.982 -1.084 1.00 98.12 71 LEU A CA 1
ATOM 585 C C . LEU A 1 71 ? 11.363 1.272 -2.010 1.00 98.12 71 LEU A C 1
ATOM 587 O O . LEU A 1 71 ? 11.797 0.530 -2.883 1.00 98.12 71 LEU A O 1
ATOM 591 N N . TYR A 1 72 ? 10.069 1.583 -1.893 1.00 97.94 72 TYR A N 1
ATOM 592 C CA . TYR A 1 72 ? 9.037 1.006 -2.758 1.00 97.94 72 TYR A CA 1
ATOM 593 C C . TYR A 1 72 ? 9.306 1.266 -4.241 1.00 97.94 72 TYR A C 1
ATOM 595 O O . TYR A 1 72 ? 9.258 0.344 -5.050 1.00 97.94 72 TYR A O 1
ATOM 603 N N . LYS A 1 73 ? 9.666 2.506 -4.602 1.00 97.12 73 LYS A N 1
ATOM 604 C CA . LYS A 1 73 ? 10.040 2.838 -5.981 1.00 97.12 73 LYS A CA 1
ATOM 605 C C . LYS A 1 73 ? 11.231 2.007 -6.460 1.00 97.12 73 LYS A C 1
ATOM 607 O O . LYS A 1 73 ? 11.212 1.528 -7.587 1.00 97.12 73 LYS A O 1
ATOM 612 N N . ASN A 1 74 ? 12.280 1.894 -5.646 1.00 96.62 74 ASN A N 1
ATOM 613 C CA . ASN A 1 74 ? 13.493 1.184 -6.039 1.00 96.62 74 ASN A CA 1
ATOM 614 C C . ASN A 1 74 ? 13.224 -0.311 -6.229 1.00 96.62 74 ASN A C 1
ATOM 616 O O . ASN A 1 74 ? 13.601 -0.832 -7.268 1.00 96.62 74 ASN A O 1
ATOM 620 N N . MET A 1 75 ? 12.503 -0.950 -5.301 1.00 95.75 75 MET A N 1
ATOM 621 C CA . MET A 1 75 ? 12.097 -2.353 -5.434 1.00 95.75 75 MET A CA 1
ATOM 622 C C . MET A 1 75 ? 11.316 -2.590 -6.730 1.00 95.75 75 MET A C 1
ATOM 624 O O . MET A 1 75 ? 11.670 -3.465 -7.509 1.00 95.75 75 MET A O 1
ATOM 628 N N . PHE A 1 76 ? 10.317 -1.750 -7.019 1.00 96.38 76 PHE A N 1
ATOM 629 C CA . PHE A 1 76 ? 9.527 -1.882 -8.244 1.00 96.38 76 PHE A CA 1
ATOM 630 C C . PHE A 1 76 ? 10.369 -1.693 -9.515 1.00 96.38 76 PHE A C 1
ATOM 632 O O . PHE A 1 76 ? 10.222 -2.431 -10.481 1.00 96.38 76 PHE A O 1
ATOM 639 N N . VAL A 1 77 ? 11.264 -0.700 -9.545 1.00 94.81 77 VAL A N 1
ATOM 640 C CA . VAL A 1 77 ? 12.136 -0.467 -10.710 1.00 94.81 77 VAL A CA 1
ATOM 641 C C . VAL A 1 77 ? 13.148 -1.604 -10.889 1.00 94.81 77 VAL A C 1
ATOM 643 O O . VAL A 1 77 ? 13.458 -1.962 -12.022 1.00 94.81 77 VAL A O 1
ATOM 646 N N . GLU A 1 78 ? 13.660 -2.182 -9.802 1.00 94.88 78 GLU A N 1
ATOM 647 C CA . GLU A 1 78 ? 14.523 -3.369 -9.846 1.00 94.88 78 GLU A CA 1
ATOM 648 C C . GLU A 1 78 ? 13.780 -4.590 -10.403 1.00 94.88 78 GLU A C 1
ATOM 650 O O . GLU A 1 78 ? 14.338 -5.295 -11.245 1.00 94.88 78 GLU A O 1
ATOM 655 N N . GLU A 1 79 ? 12.521 -4.800 -10.007 1.00 93.50 79 GLU A N 1
ATOM 656 C CA . GLU A 1 79 ? 11.650 -5.829 -10.590 1.00 93.50 79 GLU A CA 1
ATOM 657 C C . GLU A 1 79 ? 11.460 -5.613 -12.096 1.00 93.50 79 GLU A C 1
ATOM 659 O O . GLU A 1 79 ? 11.696 -6.536 -12.873 1.00 93.50 79 GLU A O 1
ATOM 664 N N . VAL A 1 80 ? 11.120 -4.387 -12.519 1.00 89.88 80 VAL A N 1
ATOM 665 C CA . VAL A 1 80 ? 10.942 -4.038 -13.941 1.00 89.88 80 VAL A CA 1
ATOM 666 C C . VAL A 1 80 ? 12.188 -4.360 -14.757 1.00 89.88 80 VAL A C 1
ATOM 668 O O . VAL A 1 80 ? 12.100 -5.076 -15.748 1.00 89.88 80 VAL A O 1
ATOM 671 N N . ASN A 1 81 ? 13.355 -3.892 -14.310 1.00 88.38 81 ASN A N 1
ATOM 672 C CA . ASN A 1 81 ? 14.611 -4.094 -15.033 1.00 88.38 81 ASN A CA 1
ATOM 673 C C . ASN A 1 81 ? 15.076 -5.561 -15.055 1.00 88.38 81 ASN A C 1
ATOM 675 O O . ASN A 1 81 ? 15.915 -5.910 -15.877 1.00 88.38 81 ASN A O 1
ATOM 679 N N . SER A 1 82 ? 14.614 -6.398 -14.120 1.00 87.81 82 SER A N 1
ATOM 680 C CA . SER A 1 82 ? 14.987 -7.820 -14.060 1.00 87.81 82 SER A CA 1
ATOM 681 C C . SER A 1 82 ? 14.121 -8.700 -14.966 1.00 87.81 82 SER A C 1
ATOM 683 O O . SER A 1 82 ? 14.500 -9.836 -15.248 1.00 87.81 82 SER A O 1
ATOM 685 N N . ASN A 1 83 ? 12.962 -8.190 -15.390 1.00 72.75 83 ASN A N 1
ATOM 686 C 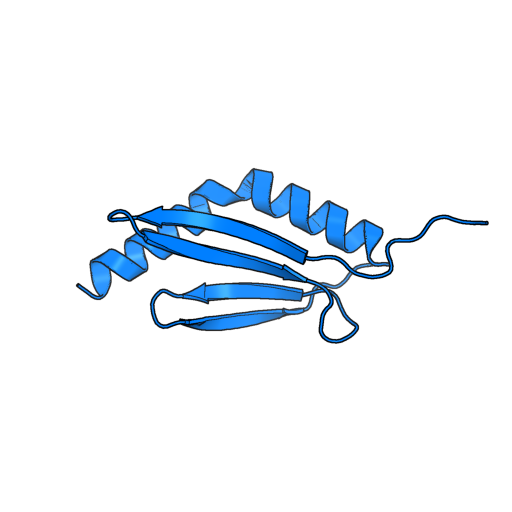CA . ASN A 1 83 ? 12.000 -8.882 -16.247 1.00 72.75 83 ASN A CA 1
ATOM 687 C C . ASN A 1 83 ? 12.029 -8.399 -17.714 1.00 72.75 83 ASN A C 1
ATOM 689 O O . ASN A 1 83 ? 11.266 -8.928 -18.527 1.00 72.75 83 ASN A O 1
ATOM 693 N N . ASP A 1 84 ? 12.882 -7.419 -18.034 1.00 59.81 84 ASP A N 1
ATOM 694 C CA . ASP A 1 84 ? 13.216 -6.959 -19.394 1.00 59.81 84 ASP A CA 1
ATOM 695 C C . ASP A 1 84 ? 14.393 -7.761 -19.991 1.00 59.81 84 ASP A C 1
ATOM 697 O O . ASP A 1 84 ? 14.360 -8.038 -21.216 1.00 59.81 84 ASP A O 1
#

Secondary structure (DSSP, 8-state):
--------EEEEEEEETTEEEEEEEEE-TTSS-EEEEE-TTS-EEEEE---SSHHHHHHHHHHHHHHHHHHHHHHHHHHHHH--

Foldseek 3Di:
DDDADPWDKDWDWDADPNDIDTAWMWICPPVFTWIWGAAPVRDTDIGGDDAPGVVRSVVVVVVCCVVCVVVSVVVRVVRVVVVD

Sequence (84 aa):
MKTEIIQFSLQLEIIHMSKWYPVVRYDTAHGFAHRDIIHQDNSVDKIPIFCLDYADALTFAEADLISNWRLYKNMFVEEVNSND

pLDDT: mean 94.12, std 7.43, range [55.84, 98.56]

Solvent-accessible surface area (backbone atoms only — not comparable to full-atom values): 5100 Å² total; per-residue (Å²): 137,85,90,78,62,89,71,57,77,51,74,47,69,46,80,54,96,93,39,80,41,68,42,39,37,35,36,32,93,81,84,50,47,30,38,35,42,37,46,90,88,67,51,67,55,75,42,82,54,92,58,91,47,57,58,54,40,49,54,49,48,52,54,47,48,75,74,40,46,67,57,55,50,48,55,53,52,52,53,48,67,72,74,109

Nearest PDB structures (foldseek):
  2ffg-assembly1_B  TM=4.525E-01  e=1.864E+00  Bacillus subtilis
  3vuo-assembly1_A  TM=5.531E-01  e=5.221E+00  Clostridium botulinum
  8uy4-assembly1_A  TM=5.636E-01  e=8.739E+00  Acinetobacter baumannii AB307-0294